Protein AF-A0A0J7Y575-F1 (afdb_monomer)

Foldseek 3Di:
DCCVVCVLQVWDWPDWDFDDDPPAWTWIWTQTPVRFIKIKIFHPCVVVVQVVQVVCVVVVDDDWHFSDDDDRITITGDDPPPDPVVVCVVVVPPDDPPPDDPPDDD

Radius of gyration: 19.91 Å; Cα contacts (8 Å, |Δi|>4): 144; chains: 1; bounding box: 31×73×38 Å

Structure (mmCIF, N/CA/C/O backbone):
data_AF-A0A0J7Y575-F1
#
_entry.id   AF-A0A0J7Y575-F1
#
loop_
_atom_site.group_PDB
_atom_site.id
_atom_site.type_symbol
_atom_site.label_atom_id
_atom_site.label_alt_id
_atom_site.label_comp_id
_atom_site.label_asym_id
_atom_site.label_entity_id
_atom_site.label_seq_id
_atom_site.pdbx_PDB_ins_code
_atom_site.Cartn_x
_atom_site.Cartn_y
_atom_site.Cartn_z
_atom_site.occupancy
_atom_site.B_iso_or_equiv
_atom_site.auth_seq_id
_atom_site.auth_comp_id
_atom_site.auth_asym_id
_atom_site.auth_atom_id
_atom_site.pdbx_PDB_model_num
ATOM 1 N N . MET A 1 1 ? 13.754 -3.509 -6.958 1.00 61.81 1 MET A N 1
ATOM 2 C CA . MET A 1 1 ? 13.091 -2.608 -5.984 1.00 61.81 1 MET A CA 1
ATOM 3 C C . MET A 1 1 ? 11.579 -2.811 -6.139 1.00 61.81 1 MET A C 1
ATOM 5 O O . MET A 1 1 ? 11.129 -2.798 -7.271 1.00 61.81 1 MET A O 1
ATOM 9 N N . PHE A 1 2 ? 10.839 -3.141 -5.068 1.00 70.88 2 PHE A N 1
ATOM 10 C CA . PHE A 1 2 ? 9.416 -3.587 -5.047 1.00 70.88 2 PHE A CA 1
ATOM 11 C C . PHE A 1 2 ? 9.057 -5.004 -5.544 1.00 70.88 2 PHE A C 1
ATOM 13 O O . PHE A 1 2 ? 7.877 -5.316 -5.662 1.00 70.88 2 PHE A O 1
ATOM 20 N N . ALA A 1 3 ? 10.018 -5.918 -5.726 1.00 76.38 3 ALA A N 1
ATOM 21 C CA . ALA A 1 3 ? 9.707 -7.318 -6.070 1.00 76.38 3 ALA A CA 1
ATOM 22 C C . ALA A 1 3 ? 8.732 -7.977 -5.066 1.00 76.38 3 ALA A C 1
ATOM 24 O O . ALA A 1 3 ? 7.834 -8.718 -5.452 1.00 76.38 3 ALA A O 1
ATOM 25 N N . ARG A 1 4 ? 8.856 -7.617 -3.782 1.00 86.56 4 ARG A N 1
ATOM 26 C CA . ARG A 1 4 ? 7.972 -8.070 -2.701 1.00 86.56 4 ARG A CA 1
ATOM 27 C C . ARG A 1 4 ? 6.518 -7.617 -2.865 1.00 86.56 4 ARG A C 1
ATOM 29 O O . ARG A 1 4 ? 5.623 -8.375 -2.524 1.00 86.56 4 ARG A O 1
ATOM 36 N N . ALA A 1 5 ? 6.279 -6.436 -3.441 1.00 87.94 5 ALA A N 1
ATOM 37 C CA . ALA A 1 5 ? 4.923 -5.961 -3.719 1.00 87.94 5 ALA A CA 1
ATOM 38 C C . ALA A 1 5 ? 4.211 -6.885 -4.717 1.00 87.94 5 ALA A C 1
ATOM 40 O O . ALA A 1 5 ? 3.048 -7.217 -4.530 1.00 87.94 5 ALA A O 1
ATOM 41 N N . GLY A 1 6 ? 4.930 -7.360 -5.740 1.00 89.38 6 GLY A N 1
ATOM 42 C CA . GLY A 1 6 ? 4.361 -8.302 -6.698 1.00 89.38 6 GLY A CA 1
ATOM 43 C C . GLY A 1 6 ? 4.057 -9.676 -6.098 1.00 89.38 6 GLY A C 1
ATOM 44 O O . GLY A 1 6 ? 3.057 -10.287 -6.456 1.00 89.38 6 GLY A O 1
ATOM 45 N N . ILE A 1 7 ? 4.877 -10.133 -5.145 1.00 92.19 7 ILE A N 1
ATOM 46 C CA . ILE A 1 7 ? 4.623 -11.371 -4.392 1.00 92.19 7 ILE A CA 1
ATOM 47 C C . ILE A 1 7 ? 3.354 -11.227 -3.545 1.00 92.19 7 ILE A C 1
ATOM 49 O O . ILE A 1 7 ? 2.478 -12.080 -3.633 1.00 92.19 7 ILE A O 1
ATOM 53 N N . LEU A 1 8 ? 3.227 -10.135 -2.782 1.00 93.19 8 LEU A N 1
ATOM 54 C CA . LEU A 1 8 ? 2.064 -9.884 -1.920 1.00 93.19 8 LEU A CA 1
ATOM 55 C C . LEU A 1 8 ? 0.754 -9.777 -2.706 1.00 93.19 8 LEU A C 1
ATOM 57 O O . LEU A 1 8 ? -0.285 -10.220 -2.233 1.00 93.19 8 LEU A O 1
ATOM 61 N N . LEU A 1 9 ? 0.806 -9.207 -3.910 1.00 93.25 9 LEU A N 1
ATOM 62 C CA . LEU A 1 9 ? -0.363 -9.068 -4.777 1.00 93.25 9 LEU A CA 1
ATOM 63 C C . LEU A 1 9 ? -0.628 -10.301 -5.653 1.00 93.25 9 LEU A C 1
ATOM 65 O O . LEU A 1 9 ? -1.648 -10.339 -6.335 1.00 93.25 9 LEU A O 1
ATOM 69 N N . GLY A 1 10 ? 0.300 -11.262 -5.715 1.00 94.81 10 GLY A N 1
ATOM 70 C CA . GLY A 1 10 ? 0.250 -12.364 -6.681 1.00 94.81 10 GLY A CA 1
ATOM 71 C C . GLY A 1 10 ? 0.342 -11.911 -8.146 1.00 94.81 10 GLY A C 1
ATOM 72 O O . GLY A 1 10 ? -0.066 -12.639 -9.048 1.00 94.81 10 GLY A O 1
ATOM 73 N N . ILE A 1 11 ? 0.847 -10.699 -8.408 1.00 94.44 11 ILE A N 1
ATOM 74 C CA . ILE A 1 11 ? 0.862 -10.068 -9.736 1.00 94.44 11 ILE A CA 1
ATOM 75 C C . ILE A 1 11 ? 2.225 -9.434 -9.991 1.00 94.44 11 ILE A C 1
ATOM 77 O O . ILE A 1 11 ? 2.767 -8.694 -9.175 1.00 94.44 11 ILE A O 1
ATOM 81 N N . ARG A 1 12 ? 2.789 -9.676 -11.175 1.00 93.94 12 ARG A N 1
ATOM 82 C CA . ARG A 1 12 ? 4.087 -9.111 -11.563 1.00 93.94 12 ARG A CA 1
ATOM 83 C C . ARG A 1 12 ? 4.028 -7.581 -11.658 1.00 93.94 12 ARG A C 1
ATOM 85 O O . ARG A 1 12 ? 3.171 -7.032 -12.3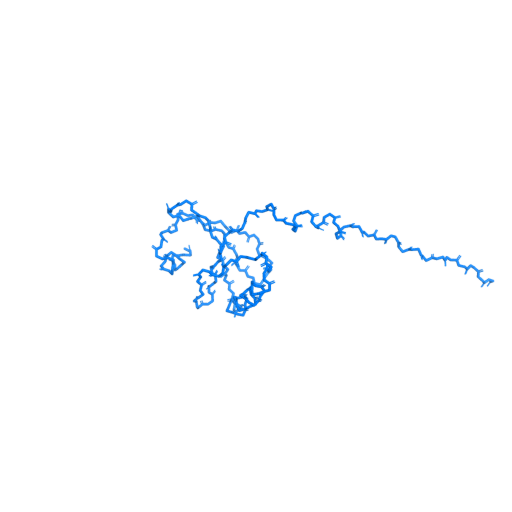48 1.00 93.94 12 ARG A O 1
ATOM 92 N N . VAL A 1 13 ? 5.010 -6.914 -11.057 1.00 94.44 13 VAL A N 1
ATOM 93 C CA . VAL A 1 13 ? 5.266 -5.474 -11.225 1.00 94.44 13 VAL A CA 1
ATOM 94 C C . VAL A 1 13 ? 6.038 -5.249 -12.532 1.00 94.44 13 VAL A C 1
ATOM 96 O O . VAL A 1 13 ? 7.096 -5.843 -12.730 1.00 94.44 13 VAL A O 1
ATOM 99 N N . LYS A 1 14 ? 5.505 -4.414 -13.430 1.00 95.19 14 LYS A N 1
ATOM 100 C CA . LYS A 1 14 ? 6.101 -4.039 -14.727 1.00 95.19 14 LYS A CA 1
ATOM 101 C C . LYS A 1 14 ? 6.933 -2.758 -14.661 1.00 95.19 14 LYS A C 1
ATOM 103 O O . LYS A 1 14 ? 7.888 -2.622 -15.417 1.00 95.19 14 LYS A O 1
ATOM 108 N N . SER A 1 15 ? 6.577 -1.819 -13.791 1.00 92.31 15 SER A N 1
ATOM 109 C CA . SER A 1 15 ? 7.273 -0.535 -13.664 1.00 92.31 15 SER A CA 1
ATOM 110 C C . SER A 1 15 ? 7.167 0.015 -12.246 1.00 92.31 15 SER A C 1
ATOM 112 O O . SER A 1 15 ? 6.263 -0.351 -11.495 1.00 92.31 15 SER A O 1
ATOM 114 N N . ALA A 1 16 ? 8.097 0.896 -11.882 1.00 91.69 16 ALA A N 1
ATOM 115 C CA . ALA A 1 16 ? 8.069 1.639 -10.631 1.00 91.69 16 ALA A CA 1
ATOM 116 C C . ALA A 1 16 ? 8.531 3.076 -10.891 1.00 91.69 16 ALA A C 1
ATOM 118 O O . ALA A 1 16 ? 9.602 3.284 -11.459 1.00 91.69 16 ALA A O 1
ATOM 119 N N . ALA A 1 17 ? 7.737 4.052 -10.463 1.00 89.88 17 ALA A N 1
ATOM 120 C CA . ALA A 1 17 ? 8.070 5.469 -10.518 1.00 89.88 17 ALA A CA 1
ATOM 121 C C . ALA A 1 17 ? 8.003 6.044 -9.103 1.00 89.88 17 ALA A C 1
ATOM 123 O O . ALA A 1 17 ? 6.945 6.010 -8.473 1.00 89.88 17 ALA A O 1
ATOM 124 N N . CYS A 1 18 ? 9.122 6.558 -8.592 1.00 86.56 18 CYS A N 1
ATOM 125 C CA . CYS A 1 18 ? 9.124 7.268 -7.318 1.00 86.56 18 CYS A CA 1
ATOM 126 C C . CYS A 1 18 ? 8.243 8.513 -7.439 1.00 86.56 18 CYS A C 1
ATOM 128 O O . CYS A 1 18 ? 8.402 9.308 -8.364 1.00 86.56 18 CYS A O 1
ATOM 130 N N . ILE A 1 19 ? 7.323 8.677 -6.497 1.00 84.31 19 ILE A N 1
ATOM 131 C CA . ILE A 1 19 ? 6.531 9.894 -6.353 1.00 84.31 19 ILE A CA 1
ATOM 132 C C . ILE A 1 19 ? 7.099 10.586 -5.125 1.00 84.31 19 ILE A C 1
ATOM 134 O O . ILE A 1 19 ? 7.287 9.927 -4.105 1.00 84.31 19 ILE A O 1
ATOM 138 N N . SER A 1 20 ? 7.427 11.875 -5.228 1.00 66.50 20 SER A N 1
ATOM 139 C CA . SER A 1 20 ? 7.997 12.635 -4.112 1.00 66.50 20 SER A CA 1
ATOM 140 C C . SER A 1 20 ? 7.129 12.465 -2.860 1.00 66.50 20 SER A C 1
ATOM 142 O O . SER A 1 20 ? 6.044 13.033 -2.768 1.00 66.50 20 SER A O 1
ATOM 144 N N . GLY A 1 21 ? 7.603 11.661 -1.909 1.00 57.84 21 GLY A N 1
ATOM 145 C CA . GLY A 1 21 ? 7.119 11.639 -0.537 1.00 57.84 21 GLY A CA 1
ATOM 146 C C . GLY A 1 21 ? 7.918 12.667 0.252 1.00 57.84 21 GLY A C 1
ATOM 147 O O . GLY A 1 21 ? 9.110 12.838 0.001 1.00 57.84 21 GLY A O 1
ATOM 148 N N . GLY A 1 22 ? 7.288 13.382 1.185 1.00 56.44 22 GLY A N 1
ATOM 149 C CA . GLY A 1 22 ? 8.043 14.171 2.164 1.00 56.44 22 GLY A CA 1
ATOM 150 C C . GLY A 1 22 ? 9.077 13.301 2.899 1.00 56.44 22 GLY A C 1
ATOM 151 O O . GLY A 1 22 ? 9.012 12.074 2.841 1.00 56.44 22 GLY A O 1
ATOM 152 N N . GLY A 1 23 ? 10.023 13.926 3.605 1.00 53.47 23 GLY A N 1
ATOM 153 C CA . GLY A 1 23 ? 11.272 13.303 4.083 1.00 53.47 23 GLY A CA 1
ATOM 154 C C . GLY A 1 23 ? 11.187 12.074 5.008 1.00 53.47 23 GLY A C 1
ATOM 155 O O . GLY A 1 23 ? 12.230 11.602 5.445 1.00 53.47 23 GLY A O 1
ATOM 156 N N . LEU A 1 24 ? 9.996 11.548 5.308 1.00 52.72 24 LEU A N 1
ATOM 157 C CA . LEU A 1 24 ? 9.774 10.410 6.207 1.00 52.72 24 LEU A CA 1
ATOM 158 C C . LEU A 1 24 ? 9.453 9.084 5.492 1.00 52.72 24 LEU A C 1
ATOM 160 O O . LEU A 1 24 ? 9.625 8.031 6.102 1.00 52.72 24 LEU A O 1
ATOM 164 N N . SER A 1 25 ? 9.038 9.100 4.217 1.00 59.66 25 SER A N 1
ATOM 165 C CA . SER A 1 25 ? 8.573 7.880 3.533 1.00 59.66 25 SER A CA 1
ATOM 166 C C . SER A 1 25 ? 8.994 7.822 2.067 1.00 59.66 25 SER A C 1
ATOM 168 O O . SER A 1 25 ? 8.824 8.776 1.310 1.00 59.66 25 SER A O 1
ATOM 170 N N . SER A 1 26 ? 9.487 6.658 1.634 1.00 77.88 26 SER A N 1
ATOM 171 C CA . SER A 1 26 ? 9.697 6.377 0.208 1.00 77.88 26 SER A CA 1
ATOM 172 C C . SER A 1 26 ? 8.380 5.925 -0.417 1.00 77.88 26 SER A C 1
ATOM 174 O O . SER A 1 26 ? 7.854 4.873 -0.047 1.00 77.88 26 SER A O 1
ATOM 176 N N . VAL A 1 27 ? 7.861 6.702 -1.369 1.00 88.75 27 VAL A N 1
ATOM 177 C CA . VAL A 1 27 ? 6.603 6.419 -2.072 1.00 88.75 27 VAL A CA 1
ATOM 178 C C . VAL A 1 27 ? 6.885 6.146 -3.545 1.00 88.75 27 VAL A C 1
ATOM 180 O O . VAL A 1 27 ? 7.653 6.859 -4.190 1.00 88.75 27 VAL A O 1
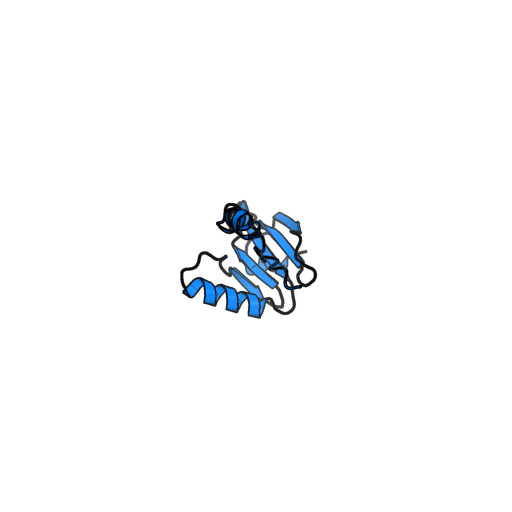ATOM 183 N N . ALA A 1 28 ? 6.257 5.115 -4.099 1.00 91.31 28 ALA A N 1
ATOM 184 C CA . ALA A 1 28 ? 6.329 4.821 -5.522 1.00 91.31 28 ALA A CA 1
ATOM 185 C C . ALA A 1 28 ? 4.973 4.393 -6.071 1.00 91.31 28 ALA A C 1
ATOM 187 O O . ALA A 1 28 ? 4.227 3.672 -5.414 1.00 91.31 28 ALA A O 1
ATOM 188 N N . ARG A 1 29 ? 4.688 4.781 -7.311 1.00 93.44 29 ARG A N 1
ATOM 189 C CA . ARG A 1 29 ? 3.628 4.172 -8.112 1.00 93.44 29 ARG A CA 1
ATOM 190 C C . ARG A 1 29 ? 4.193 2.974 -8.853 1.00 93.44 29 ARG A C 1
ATOM 192 O O . ARG A 1 29 ? 5.216 3.092 -9.528 1.00 93.44 29 ARG A O 1
ATOM 199 N N . LEU A 1 30 ? 3.519 1.839 -8.740 1.00 94.38 30 LEU A N 1
ATOM 200 C CA . LEU A 1 30 ? 3.868 0.606 -9.432 1.00 94.38 30 LEU A CA 1
ATOM 201 C C . LEU A 1 30 ? 2.863 0.346 -10.550 1.00 94.38 30 LEU A C 1
ATOM 203 O O . LEU A 1 30 ? 1.659 0.389 -10.308 1.00 94.38 30 LEU A O 1
ATOM 207 N N . GLY A 1 31 ? 3.354 0.048 -11.750 1.00 95.06 31 GLY A N 1
ATOM 208 C CA . GLY A 1 31 ? 2.538 -0.508 -12.827 1.00 95.06 31 GLY A CA 1
ATOM 209 C C . GLY A 1 31 ? 2.510 -2.028 -12.726 1.00 95.06 31 GLY A C 1
ATOM 210 O O . GLY A 1 31 ? 3.564 -2.658 -12.622 1.00 95.06 31 GLY A O 1
ATOM 211 N N . LEU A 1 32 ? 1.323 -2.626 -12.751 1.00 95.50 32 LEU A N 1
ATOM 212 C CA . LEU A 1 32 ? 1.118 -4.069 -12.654 1.00 95.50 32 LEU A CA 1
ATOM 213 C C . LEU A 1 32 ? 0.946 -4.712 -14.034 1.00 95.50 32 LEU A C 1
ATOM 215 O O . LEU A 1 32 ? 0.670 -4.057 -15.041 1.00 95.50 32 LEU A O 1
ATOM 219 N N . ALA A 1 33 ? 1.137 -6.030 -14.100 1.00 95.19 33 ALA A N 1
ATOM 220 C CA . ALA A 1 33 ? 1.070 -6.761 -15.358 1.00 95.19 33 ALA A CA 1
ATOM 221 C C . ALA A 1 33 ? -0.309 -6.746 -16.027 1.00 95.19 33 ALA A C 1
ATOM 223 O O . ALA A 1 33 ? -0.358 -6.812 -17.257 1.00 95.19 33 ALA A O 1
ATOM 224 N N . ASP A 1 34 ? -1.368 -6.610 -15.235 1.00 94.00 34 ASP A N 1
ATOM 225 C CA . ASP A 1 34 ? -2.769 -6.515 -15.655 1.00 94.00 34 ASP A CA 1
ATOM 226 C C . ASP A 1 34 ? -3.189 -5.098 -16.092 1.00 94.00 34 ASP A C 1
ATOM 228 O O . ASP A 1 34 ? -4.346 -4.876 -16.430 1.00 94.00 34 ASP A O 1
ATOM 232 N N . GLY A 1 35 ? -2.256 -4.139 -16.100 1.00 93.69 35 GLY A N 1
ATOM 233 C CA . GLY A 1 35 ? -2.505 -2.758 -16.511 1.00 93.69 35 GLY A CA 1
ATOM 234 C C . GLY A 1 35 ? -2.963 -1.830 -15.385 1.00 93.69 35 GLY A C 1
ATOM 235 O O . GLY A 1 35 ? -3.043 -0.625 -15.614 1.00 93.69 35 GLY A O 1
ATOM 236 N N . ARG A 1 36 ? -3.210 -2.338 -14.169 1.00 93.94 36 ARG A N 1
ATOM 237 C CA . ARG A 1 36 ? -3.528 -1.491 -13.010 1.00 93.94 36 ARG A CA 1
ATOM 238 C C . ARG A 1 36 ? -2.286 -0.791 -12.464 1.00 93.94 36 ARG A C 1
ATOM 240 O O . ARG A 1 36 ? -1.154 -1.242 -12.658 1.00 93.94 36 ARG A O 1
ATOM 247 N N . THR A 1 37 ? -2.509 0.280 -11.709 1.00 95.38 37 THR A N 1
ATOM 248 C CA . THR A 1 37 ? -1.482 0.928 -10.893 1.00 95.38 37 THR A CA 1
ATOM 249 C C . THR A 1 37 ? -1.820 0.839 -9.409 1.00 95.38 37 THR A C 1
ATOM 251 O O . THR A 1 37 ? -2.984 0.782 -9.011 1.00 95.38 37 THR A O 1
ATOM 254 N N . VAL A 1 38 ? -0.779 0.794 -8.578 1.00 95.56 38 VAL A N 1
ATOM 255 C CA . VAL A 1 38 ? -0.882 0.808 -7.110 1.00 95.56 38 VAL A CA 1
ATOM 256 C C . VAL A 1 38 ? 0.155 1.756 -6.523 1.00 95.56 38 VAL A C 1
ATOM 258 O O . VAL A 1 38 ? 1.185 2.021 -7.149 1.00 95.56 38 VAL A O 1
ATOM 261 N N . ILE A 1 39 ? -0.090 2.243 -5.310 1.00 94.38 39 ILE A N 1
ATOM 262 C CA . ILE A 1 39 ? 0.876 3.041 -4.553 1.00 94.38 39 ILE A CA 1
ATOM 263 C C . ILE A 1 39 ? 1.548 2.152 -3.515 1.00 94.38 39 ILE A C 1
ATOM 265 O O . ILE A 1 39 ? 0.884 1.535 -2.690 1.00 94.38 39 ILE A O 1
ATOM 269 N N . ALA A 1 40 ? 2.874 2.107 -3.544 1.00 93.62 40 ALA A N 1
ATOM 270 C CA . ALA A 1 40 ? 3.693 1.446 -2.546 1.00 93.62 40 ALA A CA 1
ATOM 271 C C . ALA A 1 40 ? 4.344 2.491 -1.638 1.00 93.62 40 ALA A C 1
ATOM 273 O O . ALA A 1 40 ? 5.025 3.402 -2.117 1.00 93.62 40 ALA A O 1
ATOM 274 N N . LYS A 1 41 ? 4.167 2.334 -0.327 1.00 91.69 41 LYS A N 1
ATOM 275 C CA . LYS A 1 41 ? 4.816 3.146 0.703 1.00 91.69 41 LYS A CA 1
ATOM 276 C C . LYS A 1 41 ? 5.737 2.281 1.545 1.00 91.69 41 LYS A C 1
ATOM 278 O O . LYS A 1 41 ? 5.386 1.161 1.909 1.00 91.69 41 LYS A O 1
ATOM 283 N N . ARG A 1 42 ? 6.922 2.809 1.850 1.00 89.50 42 ARG A N 1
ATOM 284 C CA . ARG A 1 42 ? 7.869 2.208 2.792 1.00 89.50 42 ARG A CA 1
ATOM 285 C C . ARG A 1 42 ? 8.182 3.189 3.904 1.00 89.50 42 ARG A C 1
ATOM 287 O O . ARG A 1 42 ? 8.505 4.344 3.623 1.00 89.50 42 ARG A O 1
ATOM 294 N N . GLY A 1 43 ? 8.154 2.693 5.130 1.00 88.69 43 GLY A N 1
ATOM 295 C CA . GLY A 1 43 ? 8.447 3.465 6.325 1.00 88.69 43 GLY A CA 1
ATOM 296 C C . GLY A 1 43 ? 8.214 2.631 7.583 1.00 88.69 43 GLY A C 1
ATOM 297 O O . GLY A 1 43 ? 7.641 1.548 7.492 1.00 88.69 43 GLY A O 1
ATOM 298 N N . PRO A 1 44 ? 8.669 3.121 8.743 1.00 89.56 44 PRO A N 1
ATOM 299 C CA . PRO A 1 44 ? 8.500 2.431 10.019 1.00 89.56 44 PRO A CA 1
ATOM 300 C C . PRO A 1 44 ? 7.072 2.490 10.578 1.00 89.56 44 PRO A C 1
ATOM 302 O O . PRO A 1 44 ? 6.812 1.812 11.558 1.00 89.56 44 PRO A O 1
ATOM 305 N N . LEU A 1 45 ? 6.192 3.315 9.994 1.00 90.81 45 LEU A N 1
ATOM 306 C CA . LEU A 1 45 ? 4.833 3.576 10.491 1.00 90.81 45 LEU A CA 1
ATOM 307 C C . LEU A 1 45 ? 3.734 3.182 9.490 1.00 90.81 45 LEU A C 1
ATOM 309 O O . LEU A 1 45 ? 2.648 3.762 9.473 1.00 90.81 45 LEU A O 1
ATOM 313 N N . VAL A 1 46 ? 4.044 2.297 8.541 1.00 92.88 46 VAL A N 1
ATOM 314 C CA . VAL A 1 46 ? 3.099 1.997 7.454 1.00 92.88 46 VAL A CA 1
ATOM 315 C C . VAL A 1 46 ? 1.969 1.072 7.903 1.00 92.88 46 VAL A C 1
ATOM 317 O O . VAL A 1 46 ? 0.892 1.097 7.314 1.00 92.88 46 VAL A O 1
ATOM 320 N N . GLU A 1 47 ? 2.194 0.281 8.947 1.00 95.00 47 GLU A N 1
ATOM 321 C CA . GLU A 1 47 ? 1.179 -0.516 9.624 1.00 95.00 47 GLU A CA 1
ATOM 322 C C . GLU A 1 47 ? 0.142 0.387 10.318 1.00 95.00 47 GLU A C 1
ATOM 324 O O . GLU A 1 47 ? -1.063 0.189 10.154 1.00 95.00 47 GLU A O 1
ATOM 329 N N . GLU A 1 48 ? 0.589 1.434 11.015 1.00 95.69 48 GLU A N 1
ATOM 330 C CA . GLU A 1 48 ? -0.274 2.452 11.619 1.00 95.69 48 GLU A CA 1
ATOM 331 C C . GLU A 1 48 ? -1.016 3.260 10.550 1.00 95.69 48 GLU A C 1
ATOM 333 O O . GLU A 1 48 ? -2.203 3.556 10.700 1.00 95.69 48 GLU A O 1
ATOM 338 N N . GLU A 1 49 ? -0.342 3.590 9.445 1.00 94.06 49 GLU A N 1
ATOM 339 C CA . GLU A 1 49 ? -0.972 4.266 8.311 1.00 94.06 49 GLU A CA 1
ATOM 340 C C . GLU A 1 49 ? -2.099 3.419 7.698 1.00 94.06 49 GLU A C 1
ATOM 342 O O . GLU A 1 49 ? -3.160 3.959 7.383 1.00 94.06 49 GLU A O 1
ATOM 347 N N . ALA A 1 50 ? -1.906 2.102 7.571 1.00 96.56 50 ALA A N 1
ATOM 348 C CA . ALA A 1 50 ? -2.937 1.184 7.091 1.00 96.56 50 ALA A CA 1
ATOM 349 C C . ALA A 1 50 ? -4.164 1.177 8.014 1.00 96.56 50 ALA A C 1
ATOM 351 O O . ALA A 1 50 ? -5.284 1.373 7.547 1.00 96.56 50 ALA A O 1
ATOM 352 N N . ALA A 1 51 ? -3.942 1.044 9.326 1.00 96.69 51 ALA A N 1
ATOM 353 C CA . ALA A 1 51 ? -5.014 1.058 10.319 1.00 96.69 51 ALA A CA 1
ATOM 354 C C . ALA A 1 51 ? -5.803 2.378 10.296 1.00 96.69 51 ALA A C 1
ATOM 356 O O . ALA A 1 51 ? -7.032 2.378 10.354 1.00 96.69 51 ALA A O 1
ATOM 357 N N . MET A 1 52 ? -5.106 3.509 10.156 1.00 96.31 52 MET A N 1
ATOM 358 C CA . MET A 1 52 ? -5.738 4.820 10.012 1.00 96.31 52 MET A CA 1
ATOM 359 C C . MET A 1 52 ? -6.591 4.905 8.738 1.00 96.31 52 MET A C 1
ATOM 361 O O . MET A 1 52 ? -7.716 5.400 8.788 1.00 96.31 52 MET A O 1
ATOM 365 N N . ILE A 1 53 ? -6.070 4.449 7.595 1.00 95.75 53 ILE A N 1
ATOM 366 C CA . ILE A 1 53 ? -6.802 4.459 6.320 1.00 95.75 53 ILE A CA 1
ATOM 367 C C . ILE A 1 53 ? -8.062 3.600 6.418 1.00 95.75 53 ILE A C 1
ATOM 369 O O . ILE A 1 53 ? -9.130 4.052 6.002 1.00 95.75 53 ILE A O 1
ATOM 373 N N . ASP A 1 54 ? -7.955 2.403 6.991 1.00 96.25 54 ASP A N 1
ATOM 374 C CA . ASP A 1 54 ? -9.087 1.493 7.144 1.00 96.25 54 ASP A CA 1
ATOM 375 C C . ASP A 1 54 ? -10.168 2.109 8.050 1.00 96.25 54 ASP A C 1
ATOM 377 O O . ASP A 1 54 ? -11.335 2.151 7.656 1.00 96.25 54 ASP A O 1
ATOM 381 N N . ALA A 1 55 ? -9.780 2.728 9.171 1.00 96.88 55 ALA A N 1
ATOM 382 C CA . ALA A 1 55 ? -10.702 3.457 10.047 1.00 96.88 55 ALA A CA 1
ATOM 383 C C . ALA A 1 55 ? -11.389 4.644 9.342 1.00 96.88 55 ALA A C 1
ATOM 385 O O . ALA A 1 55 ? -12.586 4.873 9.508 1.00 96.88 55 ALA A O 1
ATOM 386 N N . ILE A 1 56 ? -10.667 5.406 8.508 1.00 94.62 56 ILE A N 1
ATOM 387 C CA . ILE A 1 56 ? -11.282 6.482 7.713 1.00 94.62 56 ILE A CA 1
ATOM 388 C C . ILE A 1 56 ? -12.268 5.890 6.700 1.00 94.62 56 ILE A C 1
ATOM 390 O O . ILE A 1 56 ? -13.352 6.443 6.501 1.00 94.62 56 ILE A O 1
ATOM 394 N N . ARG A 1 57 ? -11.933 4.761 6.069 1.00 92.50 57 ARG A N 1
ATOM 395 C CA . ARG A 1 57 ? -12.800 4.102 5.086 1.00 92.50 57 ARG A CA 1
ATOM 396 C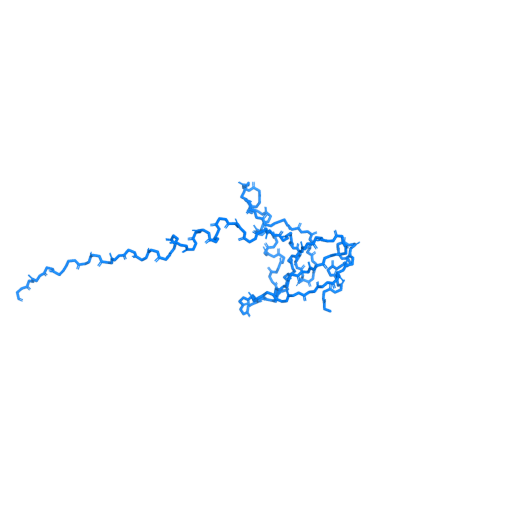 C . ARG A 1 57 ? -14.128 3.656 5.697 1.00 92.50 57 ARG A C 1
ATOM 398 O O . ARG A 1 57 ? -15.158 3.764 5.035 1.00 92.50 57 ARG A O 1
ATOM 405 N N . GLU A 1 58 ? -14.125 3.212 6.952 1.00 94.06 58 GLU A N 1
ATOM 406 C CA . GLU A 1 58 ? -15.335 2.829 7.698 1.00 94.06 58 GLU A CA 1
ATOM 407 C C . GLU A 1 58 ? -16.336 3.983 7.865 1.00 94.06 58 GLU A C 1
ATOM 409 O O . GLU A 1 58 ? -17.538 3.749 7.959 1.00 94.06 58 GLU A O 1
ATOM 414 N N . THR A 1 59 ? -15.878 5.237 7.803 1.00 95.12 59 THR A N 1
ATOM 415 C CA . THR A 1 59 ? -16.760 6.420 7.822 1.00 95.12 59 THR A CA 1
ATOM 416 C C . THR A 1 59 ? -17.482 6.677 6.491 1.00 95.12 59 THR A C 1
ATOM 418 O O . THR A 1 59 ? -18.252 7.629 6.380 1.00 95.12 59 THR A O 1
ATOM 421 N N . GLY A 1 60 ? -17.216 5.873 5.453 1.00 88.81 60 GLY A N 1
ATOM 422 C CA . GLY A 1 60 ? -17.715 6.098 4.093 1.00 88.81 60 GLY A CA 1
ATOM 423 C C . GLY A 1 60 ? -16.927 7.155 3.310 1.00 88.81 60 GLY A C 1
ATOM 424 O O . GLY A 1 60 ? -17.297 7.496 2.185 1.00 88.81 60 GLY A O 1
ATOM 425 N N . THR A 1 61 ? -15.833 7.675 3.876 1.00 86.88 61 THR A N 1
ATOM 426 C CA . THR A 1 61 ? -14.961 8.639 3.197 1.00 86.88 61 THR A CA 1
ATOM 427 C C . THR A 1 61 ? -14.197 7.954 2.054 1.00 86.88 61 THR A C 1
ATOM 429 O O . THR A 1 61 ? -13.594 6.900 2.270 1.00 86.88 61 THR A O 1
ATOM 432 N N . PRO A 1 62 ? -14.156 8.540 0.840 1.00 86.25 62 PRO A N 1
ATOM 433 C CA . PRO A 1 62 ? -13.398 7.979 -0.272 1.00 86.25 62 PRO A CA 1
ATOM 434 C C . PRO A 1 62 ? -11.890 8.129 -0.028 1.00 86.25 62 PRO A C 1
ATOM 436 O O . PRO A 1 62 ? -11.304 9.190 -0.246 1.00 86.25 62 PR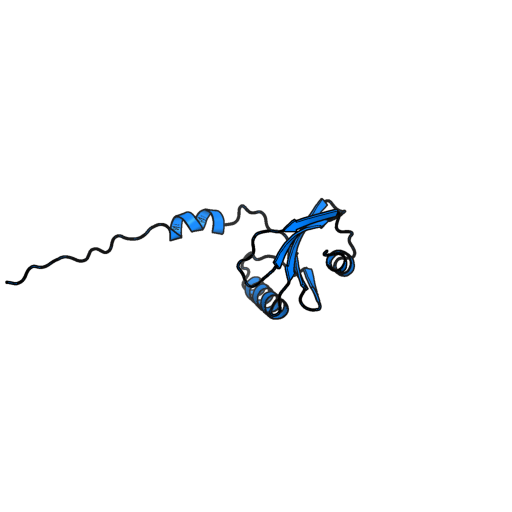O A O 1
ATOM 439 N N . VAL A 1 63 ? -11.263 7.039 0.408 1.00 91.25 63 VAL A N 1
ATOM 440 C CA . VAL A 1 63 ? -9.813 6.894 0.602 1.00 91.25 63 VAL A CA 1
ATOM 441 C C . VAL A 1 63 ? -9.284 5.691 -0.183 1.00 91.25 63 VAL A C 1
ATOM 443 O O . VAL A 1 63 ? -10.075 4.832 -0.585 1.00 91.25 63 VAL A O 1
ATOM 446 N N . PRO A 1 64 ? -7.965 5.607 -0.443 1.00 93.75 64 PRO A N 1
ATOM 447 C CA . PRO A 1 64 ? -7.380 4.417 -1.045 1.00 93.75 64 PRO A CA 1
ATOM 448 C C . PRO A 1 64 ? -7.704 3.166 -0.225 1.00 93.75 64 PRO A C 1
ATOM 450 O O . PRO A 1 64 ? -7.707 3.210 1.000 1.00 93.75 64 PRO A O 1
ATOM 453 N N . ALA A 1 65 ? -7.938 2.039 -0.890 1.00 94.44 65 ALA A N 1
ATOM 454 C CA . ALA A 1 65 ? -8.055 0.756 -0.217 1.00 94.44 65 ALA A CA 1
ATOM 455 C C . ALA A 1 65 ? -6.668 0.199 0.125 1.00 94.44 65 ALA A C 1
ATOM 457 O O . ALA A 1 65 ? -5.773 0.203 -0.727 1.00 94.44 65 ALA A O 1
ATOM 458 N N . THR A 1 66 ? -6.527 -0.349 1.331 1.00 96.88 66 THR A N 1
ATOM 459 C CA . THR A 1 66 ? -5.392 -1.183 1.732 1.00 96.88 66 THR A CA 1
ATOM 460 C C . THR A 1 66 ? -5.443 -2.513 0.980 1.00 96.88 66 THR A C 1
ATOM 462 O O . THR A 1 66 ? -6.397 -3.275 1.114 1.00 96.88 66 THR A O 1
ATOM 465 N N . LEU A 1 67 ? -4.436 -2.784 0.145 1.00 96.94 67 LEU A N 1
ATOM 466 C CA . LEU A 1 67 ? -4.337 -4.017 -0.647 1.00 96.94 67 LEU A CA 1
ATOM 467 C C . LEU A 1 67 ? -3.421 -5.053 0.009 1.00 96.94 67 LEU A C 1
ATOM 469 O O . LEU A 1 67 ? -3.670 -6.248 -0.107 1.00 96.94 67 LEU A O 1
ATOM 473 N N . ALA A 1 68 ? -2.350 -4.600 0.663 1.00 96.38 68 ALA A N 1
ATOM 474 C CA . ALA A 1 68 ? -1.435 -5.454 1.413 1.00 96.38 68 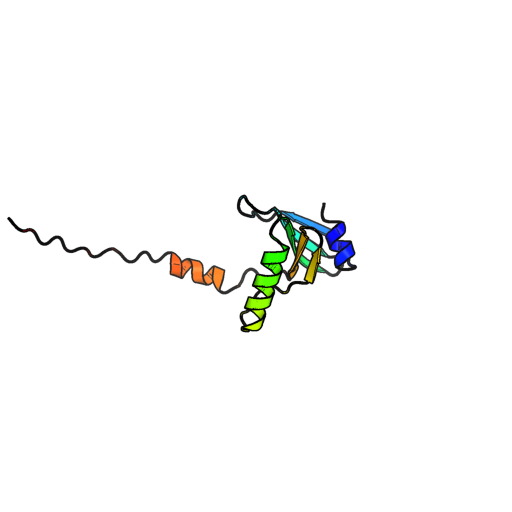ALA A CA 1
ATOM 475 C C . ALA A 1 68 ? -0.595 -4.630 2.396 1.00 96.38 68 ALA A C 1
ATOM 477 O O . ALA A 1 68 ? -0.225 -3.493 2.092 1.00 96.38 68 ALA A O 1
ATOM 478 N N . VAL A 1 69 ? -0.231 -5.243 3.524 1.00 95.94 69 VAL A N 1
ATOM 479 C CA . VAL A 1 69 ? 0.709 -4.694 4.509 1.00 95.94 69 VAL A CA 1
ATOM 480 C C . VAL A 1 69 ? 1.635 -5.812 4.961 1.00 95.94 69 VAL A C 1
ATOM 482 O O . VAL A 1 69 ? 1.169 -6.864 5.394 1.00 95.94 69 VAL A O 1
ATOM 485 N N . GLU A 1 70 ? 2.947 -5.621 4.840 1.00 93.81 70 GLU A N 1
ATOM 486 C CA . GLU A 1 70 ? 3.920 -6.577 5.370 1.00 93.81 70 GLU A CA 1
ATOM 487 C C . GLU A 1 70 ? 5.289 -5.917 5.587 1.00 93.81 70 GLU A C 1
ATOM 489 O O . GLU A 1 70 ? 5.895 -5.420 4.636 1.00 93.81 70 GLU A O 1
ATOM 494 N N . LYS A 1 71 ? 5.837 -6.0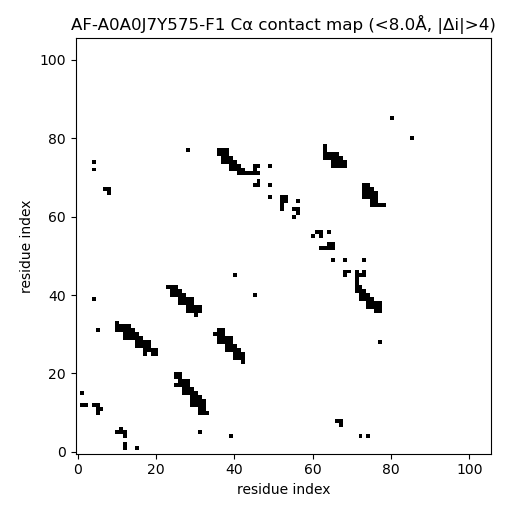10 6.807 1.00 90.25 71 LYS A N 1
ATOM 495 C CA . LYS A 1 71 ? 7.247 -5.704 7.128 1.00 90.25 71 LYS A CA 1
ATOM 496 C C . LYS A 1 71 ? 7.700 -4.331 6.610 1.00 90.25 71 LYS A C 1
ATOM 498 O O . LYS A 1 71 ? 8.683 -4.238 5.865 1.00 90.25 71 LYS A O 1
ATOM 503 N N . GLY A 1 72 ? 6.988 -3.269 6.983 1.00 91.44 72 GLY A N 1
ATOM 504 C CA . GLY A 1 72 ? 7.350 -1.909 6.583 1.00 91.44 72 GLY A CA 1
ATOM 505 C C . GLY A 1 72 ? 7.049 -1.586 5.113 1.00 91.44 72 GLY A C 1
ATOM 506 O O . GLY A 1 72 ? 7.643 -0.661 4.546 1.00 91.44 72 GLY A O 1
ATOM 507 N N . LEU A 1 73 ? 6.156 -2.350 4.471 1.00 93.00 73 LEU A N 1
ATOM 508 C CA . LEU A 1 73 ? 5.616 -2.084 3.137 1.00 93.00 73 LEU A CA 1
ATOM 509 C C . LEU A 1 73 ? 4.086 -2.055 3.184 1.00 93.00 73 LEU A C 1
ATOM 511 O O . LEU A 1 73 ? 3.461 -3.047 3.546 1.00 93.00 73 LEU A O 1
ATOM 515 N N . LEU A 1 74 ? 3.506 -0.948 2.729 1.00 94.88 74 LEU A N 1
ATOM 516 C CA . LEU A 1 74 ? 2.069 -0.770 2.530 1.00 94.88 74 LEU A CA 1
ATOM 517 C C . LEU A 1 74 ? 1.778 -0.602 1.040 1.00 94.88 74 LEU A C 1
ATOM 519 O O . LEU A 1 74 ? 2.424 0.202 0.362 1.00 94.88 74 LEU A O 1
ATOM 523 N N . ILE A 1 75 ? 0.797 -1.350 0.540 1.00 96.31 75 ILE A N 1
ATOM 524 C CA . ILE A 1 75 ? 0.292 -1.258 -0.827 1.00 96.31 75 ILE A CA 1
ATOM 525 C C . ILE A 1 75 ? -1.147 -0.751 -0.799 1.00 96.31 75 ILE A C 1
ATOM 527 O O . ILE A 1 75 ? -2.018 -1.368 -0.189 1.00 96.31 75 ILE A O 1
ATOM 531 N N . LEU A 1 76 ? -1.391 0.350 -1.502 1.00 96.06 76 LEU A N 1
ATOM 532 C CA . LEU A 1 76 ? -2.689 1.004 -1.624 1.00 96.06 76 LEU A CA 1
ATOM 533 C C . LEU A 1 76 ? -3.178 0.978 -3.073 1.00 96.06 76 LEU A C 1
ATOM 535 O O . LEU A 1 76 ? -2.376 1.012 -4.012 1.00 96.06 76 LEU A O 1
ATOM 539 N N . SER A 1 77 ? -4.496 0.996 -3.268 1.00 95.44 77 SER A N 1
ATOM 540 C CA . SER A 1 77 ? -5.082 1.293 -4.580 1.00 95.44 77 SER A CA 1
ATOM 541 C C . SER A 1 77 ? -4.636 2.678 -5.070 1.00 95.44 77 SER A C 1
ATOM 543 O O . SER A 1 77 ? -4.675 3.638 -4.300 1.00 95.44 77 SER A O 1
ATOM 545 N N . ASP A 1 78 ? -4.260 2.813 -6.342 1.00 92.75 78 ASP A N 1
ATOM 546 C CA . ASP A 1 78 ? -3.979 4.125 -6.936 1.00 92.75 78 ASP A CA 1
ATOM 547 C C . ASP A 1 78 ? -5.303 4.817 -7.281 1.00 92.75 78 ASP A C 1
ATOM 549 O O . ASP A 1 78 ? -6.078 4.328 -8.103 1.00 92.75 78 ASP A O 1
ATOM 553 N N . LEU A 1 79 ? -5.592 5.930 -6.607 1.00 85.38 79 LEU A N 1
ATOM 554 C CA . LEU A 1 79 ? -6.768 6.740 -6.906 1.00 85.38 79 LEU A CA 1
ATOM 555 C C . LEU A 1 79 ? -6.439 7.748 -8.016 1.00 85.38 79 LEU A C 1
ATOM 557 O O . LEU A 1 79 ? -5.327 8.284 -8.043 1.00 85.38 79 LEU A O 1
ATOM 561 N N . PRO A 1 80 ? -7.392 8.064 -8.910 1.00 72.12 80 PRO A N 1
ATOM 562 C CA . PRO A 1 80 ? -7.191 9.103 -9.910 1.00 72.12 80 PRO A CA 1
ATOM 563 C C . PRO A 1 80 ? -6.851 10.440 -9.237 1.00 72.12 80 PRO A C 1
ATOM 565 O O . PRO A 1 80 ? -7.455 10.829 -8.236 1.00 72.12 80 PRO A O 1
ATOM 568 N N . ALA A 1 81 ? -5.893 11.171 -9.813 1.00 61.47 81 ALA A N 1
ATOM 569 C CA . ALA A 1 81 ? -5.438 12.469 -9.301 1.00 61.47 81 ALA A CA 1
ATOM 570 C C . ALA A 1 81 ? -6.535 13.558 -9.323 1.00 61.47 81 ALA A C 1
ATOM 572 O O . ALA A 1 81 ? -6.380 14.617 -8.719 1.00 61.47 81 ALA A O 1
ATOM 573 N N . GLU A 1 82 ? -7.664 13.285 -9.975 1.00 56.03 82 GLU A N 1
ATOM 574 C CA . GLU A 1 82 ? -8.826 14.165 -10.140 1.00 56.03 82 GLU A CA 1
ATOM 575 C C . GLU A 1 82 ? -9.736 14.208 -8.894 1.00 56.03 82 GLU A C 1
ATOM 577 O O . GLU A 1 82 ? -10.933 14.489 -8.970 1.00 56.03 82 GLU A O 1
ATOM 582 N N . GLY A 1 83 ? -9.169 13.934 -7.718 1.00 51.84 83 GLY A N 1
ATOM 583 C CA . GLY A 1 83 ? -9.863 13.997 -6.439 1.00 51.84 83 GLY A CA 1
ATOM 584 C C . GLY A 1 83 ? -10.126 15.428 -5.954 1.00 51.84 83 GLY A C 1
ATOM 585 O O . GLY A 1 83 ? -9.418 16.383 -6.283 1.00 51.84 83 GLY A O 1
ATOM 586 N N . TRP A 1 84 ? -11.129 15.560 -5.082 1.00 50.38 84 TRP A N 1
ATOM 587 C CA . TRP A 1 84 ? -11.567 16.777 -4.377 1.00 50.38 84 TRP A CA 1
ATOM 588 C C . TRP A 1 84 ? -10.417 17.649 -3.824 1.00 50.38 84 TRP A C 1
ATOM 590 O O . TRP A 1 84 ? -10.534 18.875 -3.774 1.00 50.38 84 TRP A O 1
ATOM 600 N N . LEU A 1 85 ? -9.282 17.049 -3.446 1.00 54.19 85 LEU A N 1
ATOM 601 C CA . LEU A 1 85 ? -8.103 17.750 -2.928 1.00 54.19 85 LEU A CA 1
ATOM 602 C C . LEU A 1 85 ? -7.452 18.681 -3.960 1.00 54.19 85 LEU A C 1
ATOM 604 O O . LEU A 1 85 ? -7.153 19.820 -3.612 1.00 54.19 85 LEU A O 1
ATOM 608 N N . ALA A 1 86 ? -7.328 18.275 -5.230 1.00 53.62 86 ALA A N 1
ATOM 609 C CA . ALA A 1 86 ? -6.820 19.143 -6.301 1.00 53.62 86 ALA A CA 1
ATOM 610 C C . ALA A 1 86 ? -7.672 20.419 -6.453 1.00 53.62 86 ALA A C 1
ATOM 612 O O . ALA A 1 86 ? -7.143 21.515 -6.626 1.00 53.62 86 ALA A O 1
ATOM 613 N N . ARG A 1 87 ? -8.998 20.290 -6.287 1.00 48.84 87 ARG A N 1
ATOM 614 C CA . ARG A 1 87 ? -9.955 21.412 -6.289 1.00 48.84 87 ARG A CA 1
ATOM 615 C C . ARG A 1 87 ? -9.961 22.211 -4.975 1.00 48.84 87 ARG A C 1
ATOM 617 O O . ARG A 1 87 ? -10.295 23.392 -4.980 1.00 48.84 87 ARG A O 1
ATOM 624 N N . SER A 1 88 ? -9.572 21.597 -3.857 1.00 51.03 88 SER A N 1
ATOM 625 C CA . SER A 1 88 ? -9.597 22.208 -2.516 1.00 51.03 88 SER A CA 1
ATOM 626 C C . SER A 1 88 ? -8.343 22.992 -2.157 1.00 51.03 88 SER A C 1
ATOM 628 O O . SER A 1 88 ? -8.432 23.907 -1.338 1.00 51.03 88 SER A O 1
ATOM 630 N N . TRP A 1 89 ? -7.201 22.719 -2.795 1.00 52.00 89 TRP A N 1
ATOM 631 C CA . TRP A 1 89 ? -6.011 23.570 -2.669 1.00 52.00 89 TRP A CA 1
ATOM 632 C C . TRP A 1 89 ? -6.318 25.028 -3.042 1.00 52.00 89 TRP A C 1
ATOM 634 O O . TRP A 1 89 ? -5.896 25.941 -2.337 1.00 52.00 89 TRP A O 1
ATOM 644 N N . GLY A 1 90 ? -7.169 25.263 -4.050 1.00 53.75 90 GLY A N 1
ATOM 645 C CA . GLY A 1 90 ? -7.658 26.608 -4.383 1.00 53.75 90 GLY A CA 1
ATOM 646 C C . GLY A 1 90 ? -8.461 27.289 -3.261 1.00 53.75 90 GLY A C 1
ATOM 647 O O . GLY A 1 90 ? -8.537 28.515 -3.213 1.00 53.75 90 GLY A O 1
ATOM 648 N N . ARG A 1 91 ? -9.032 26.515 -2.328 1.00 49.44 91 ARG A N 1
ATOM 649 C CA . ARG A 1 91 ? -9.816 27.009 -1.184 1.00 49.44 91 ARG A CA 1
ATOM 650 C C . ARG A 1 91 ? -8.936 27.349 0.025 1.00 49.44 91 ARG A C 1
ATOM 652 O O . ARG A 1 91 ? -9.230 28.316 0.717 1.00 49.44 91 ARG A O 1
ATOM 659 N N . LEU A 1 92 ? -7.840 26.614 0.230 1.00 53.50 92 LEU A N 1
ATOM 660 C CA . LEU A 1 92 ? -6.824 26.879 1.265 1.00 53.50 92 LEU A CA 1
ATOM 661 C C . LEU A 1 92 ? -5.927 28.087 0.943 1.00 53.50 92 LEU A C 1
ATOM 663 O O . LEU A 1 92 ? -5.387 28.709 1.852 1.00 53.50 92 LEU A O 1
ATOM 667 N N . LEU A 1 93 ? -5.798 28.459 -0.335 1.00 56.19 93 LEU A N 1
ATOM 668 C CA . LEU A 1 93 ? -5.007 29.618 -0.769 1.00 56.19 93 LEU A CA 1
ATOM 669 C C . LEU A 1 93 ? -5.735 30.969 -0.622 1.00 56.19 93 LEU A C 1
ATOM 671 O O . LEU A 1 93 ? -5.122 32.015 -0.843 1.00 56.19 93 LEU A O 1
ATOM 675 N N . ARG A 1 94 ? -7.016 30.997 -0.215 1.00 47.62 94 ARG A N 1
ATOM 676 C CA . ARG A 1 94 ? -7.679 32.256 0.163 1.00 47.62 94 ARG A CA 1
ATOM 677 C C . ARG A 1 94 ? -7.251 32.655 1.570 1.00 47.62 94 ARG A C 1
ATOM 679 O O . ARG A 1 94 ? -7.903 32.350 2.561 1.00 47.62 94 ARG A O 1
ATOM 686 N N . ARG A 1 95 ? -6.143 33.384 1.635 1.00 40.59 95 ARG A N 1
ATOM 687 C CA . ARG A 1 95 ? -5.778 34.203 2.788 1.00 40.59 95 ARG A CA 1
ATOM 688 C C . ARG A 1 95 ? -6.848 35.298 2.925 1.00 40.59 95 ARG A C 1
ATOM 690 O O . ARG A 1 95 ? -6.921 36.184 2.077 1.00 40.59 95 ARG A O 1
ATOM 697 N N . SER A 1 96 ? -7.703 35.231 3.944 1.00 51.41 96 SER A N 1
ATOM 698 C CA . SER A 1 96 ? -8.511 36.392 4.336 1.00 51.41 96 SER A CA 1
ATOM 699 C C . SER A 1 96 ? -7.553 37.526 4.726 1.00 51.41 96 SER A C 1
ATOM 701 O O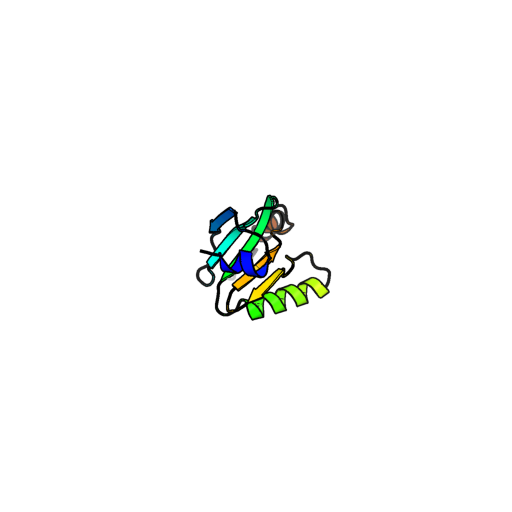 . SER A 1 96 ? -6.614 37.261 5.482 1.00 51.41 96 SER A O 1
ATOM 703 N N . PRO A 1 97 ? -7.721 38.767 4.234 1.00 44.72 97 PRO A N 1
ATOM 704 C CA . PRO A 1 97 ? -6.927 39.875 4.738 1.00 44.72 97 PRO A CA 1
ATOM 705 C C . PRO A 1 97 ? -7.298 40.100 6.206 1.00 44.72 97 PRO A C 1
ATOM 707 O O . PRO A 1 97 ? -8.477 40.209 6.544 1.00 44.72 97 PRO A O 1
ATOM 710 N N . CYS A 1 98 ? -6.295 40.157 7.080 1.00 35.59 98 CYS A N 1
ATOM 711 C CA . CYS A 1 98 ? -6.464 40.661 8.435 1.00 35.59 98 CYS A CA 1
ATOM 712 C C . CYS A 1 98 ? -6.998 42.100 8.342 1.00 35.59 98 CYS A C 1
ATOM 714 O O . CYS A 1 98 ? -6.241 43.013 8.025 1.00 35.59 98 CYS A O 1
ATOM 716 N N . GLN A 1 99 ? -8.289 42.319 8.596 1.00 52.34 99 GLN A N 1
ATOM 717 C CA . GLN A 1 99 ? -8.798 43.655 8.902 1.00 52.34 99 GLN A CA 1
ATOM 718 C C . GLN A 1 99 ? -8.514 43.927 10.378 1.00 52.34 99 GLN A C 1
ATOM 720 O O . GLN A 1 99 ? -9.295 43.569 11.253 1.00 52.34 99 GLN A O 1
ATOM 725 N N . GLY A 1 100 ? -7.353 44.518 10.649 1.00 37.31 100 GLY A N 1
ATOM 726 C CA . GLY A 1 100 ? -7.074 45.192 11.911 1.00 37.31 100 GLY A CA 1
ATOM 727 C C . GLY A 1 100 ? -7.210 46.691 11.689 1.00 37.31 100 GLY A C 1
ATOM 728 O O . GLY A 1 100 ? -6.372 47.289 11.019 1.00 37.31 100 GLY A O 1
ATOM 729 N N . SER A 1 101 ? -8.278 47.293 12.208 1.00 42.88 101 SER A N 1
ATOM 730 C CA . SER A 1 101 ? -8.453 48.744 12.232 1.00 42.88 101 SER A CA 1
ATOM 731 C C . SER A 1 101 ? -7.397 49.379 13.140 1.00 42.88 101 SER A C 1
ATOM 733 O O . SER A 1 101 ? -7.367 49.097 14.339 1.00 42.88 101 SER A O 1
ATOM 735 N N . LEU A 1 102 ? -6.570 50.275 12.604 1.00 39.28 102 LEU A N 1
ATOM 736 C CA . LEU A 1 102 ? -5.804 51.211 13.425 1.00 39.28 102 LEU A CA 1
ATOM 737 C C . LEU A 1 102 ? -6.759 52.312 13.904 1.00 39.28 102 LEU A C 1
ATOM 739 O O . LEU A 1 102 ? -7.051 53.253 13.170 1.00 39.28 102 LEU A O 1
ATOM 743 N N . SER A 1 103 ? -7.261 52.179 15.133 1.00 38.22 103 SER A N 1
ATOM 744 C CA . SER A 1 103 ? -7.824 53.308 15.876 1.00 38.22 103 SER A CA 1
ATOM 745 C C . SER A 1 103 ? -6.668 54.043 16.546 1.00 38.22 103 SER A C 1
ATOM 747 O O . SER A 1 103 ? -6.066 53.533 17.488 1.00 38.22 103 SER A O 1
ATOM 749 N N . ASN A 1 104 ? -6.343 55.225 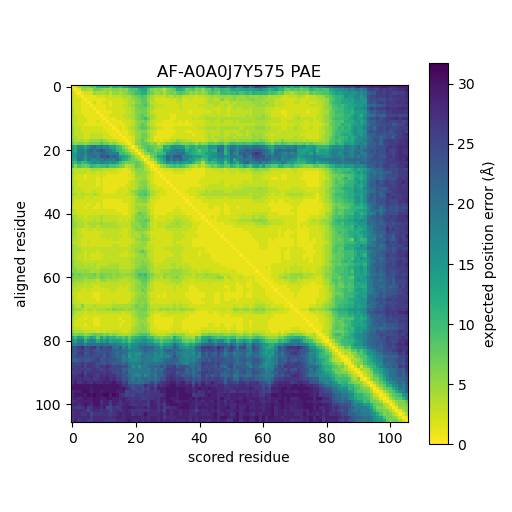16.029 1.00 39.16 104 ASN A N 1
ATOM 750 C CA . ASN A 1 104 ? -5.337 56.119 16.586 1.00 39.16 104 ASN A CA 1
ATOM 751 C C . ASN A 1 104 ? -5.877 56.763 17.875 1.00 39.16 104 ASN A C 1
ATOM 753 O O . ASN A 1 104 ? -6.918 57.421 17.842 1.00 39.16 104 ASN A O 1
ATOM 757 N N . ALA A 1 105 ? -5.183 56.585 18.998 1.00 37.91 105 ALA A N 1
ATOM 758 C CA . ALA A 1 105 ? -5.480 57.274 20.247 1.00 37.91 105 ALA A CA 1
ATOM 759 C C . ALA A 1 105 ? -4.210 57.947 20.785 1.00 37.91 105 ALA A C 1
ATOM 761 O O . ALA A 1 105 ? -3.448 57.322 21.512 1.00 37.91 105 ALA A O 1
ATOM 762 N N . ARG A 1 106 ? -4.111 59.232 20.415 1.00 41.28 106 ARG A N 1
ATOM 763 C CA . ARG A 1 106 ? -3.391 60.366 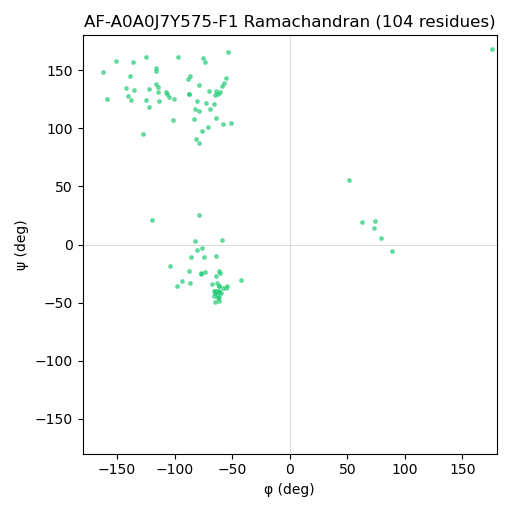21.027 1.00 41.28 106 ARG A CA 1
ATOM 764 C C . ARG A 1 106 ? -1.869 60.321 21.115 1.00 41.28 106 ARG A C 1
ATOM 766 O O . ARG A 1 106 ? -1.322 59.492 21.864 1.00 41.28 106 ARG A O 1
#

Solvent-accessible surface area (backbone atoms only — not comparable to full-atom values): 6506 Å² total; per-residue (Å²): 134,65,65,65,58,19,61,77,68,75,41,56,67,72,44,76,43,80,45,94,46,65,101,77,39,57,31,27,41,32,34,35,72,89,72,49,56,31,34,38,39,34,30,98,57,32,68,60,49,46,55,51,46,53,59,47,39,72,74,71,47,95,62,61,50,81,74,48,76,58,95,45,35,25,33,28,48,56,71,73,80,87,42,71,62,69,67,41,54,69,61,72,68,62,73,75,78,84,87,75,83,86,79,87,80,134

Sequence (106 aa):
MFARAGILLGIRVKSAACISGGGLSSVARLGLADGRTVIAKRGPLVEEEAAMIDAIRETGTPVPATLAVEKGLLILSDLPAEGWLARSWGRLLRRSPCQGSLSNAR

Nearest PDB structures (foldseek):
  3f7w-assembly1_A  TM=8.566E-01  e=9.906E-04  Thermobifida fusca YX
  8agy-assembly1_A  TM=7.158E-01  e=1.176E-03  Corallococcus coralloides
  5uxb-assembly2_B  TM=7.876E-01  e=2.432E-02  Brachybacterium faecium DSM 4810
  1v0o-assembly2_B  TM=6.799E-01  e=3.778E-01  Plasmodium falciparum
  1v0o-assembly1_A  TM=5.461E-01  e=2.015E-01  Plasmodium falciparum

InterPro domains:
  IPR011009 Protein kinase-like domain superfamily [SSF56112] (13-94)

Organism: NCBI:txid1420583

Mean predicted aligned error: 10.84 Å

Secondary structure (DSSP, 8-state):
--HHHHHHHTS-EEEEEEE---TT-EEEEEEETTS-EEEEEESTTHHHHHHHHHHHHHTT---PPEEEEETTEEEEE---S-SHHHHHHHHHT-------------

pLDDT: mean 78.87, std 20.39, range [35.59, 96.94]